Protein AF-A0A2S9FX21-F1 (afdb_monomer_lite)

Secondary structure (DSSP, 8-state):
---EEESTTT-SS-EEESSS-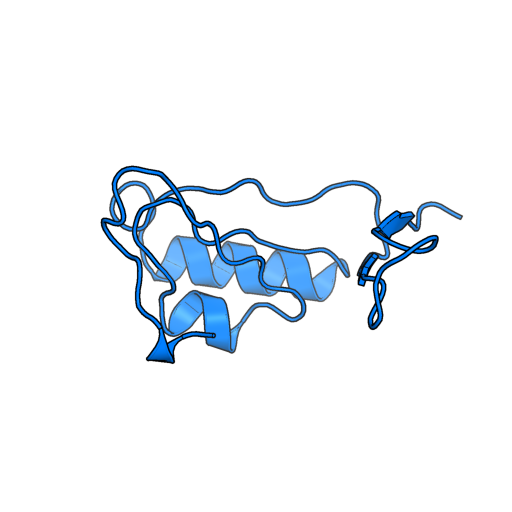------BTTB-HHHHHHHHHHHHHTT-EEE--TT---HHHHHH-SEEEPP--TT-TT--GGG-

Radius of gyration: 12.91 Å; chains: 1; bounding box: 35×20×38 Å

Foldseek 3Di:
DQKDWACVPHDPDIQIAQHPDAAEEDEDVRDDLVVLLVNQQVCVVRRHEYEHHLNADDPSNVVRHPHYHYDDDPVNNHPDPVVD

pLDDT: mean 95.27, std 4.14, range [66.62, 98.31]

Sequence (84 aa):
ATDVILGDRNAKHPLHLDIPVTIAGMSFGALSGPAKEALGRGASEVGTSTTTGDGGMTPEERGQSKYLVYQYLPSRYGMNPDDL

Structure (mmCIF, N/CA/C/O backbone):
data_AF-A0A2S9FX21-F1
#
_entry.id   AF-A0A2S9FX21-F1
#
loop_
_atom_site.group_PDB
_atom_site.id
_atom_site.type_symbol
_atom_site.label_atom_id
_atom_site.label_alt_id
_atom_site.label_comp_id
_atom_site.label_asym_id
_atom_site.label_entity_id
_atom_site.label_seq_id
_atom_site.pdbx_PDB_ins_code
_atom_site.Cartn_x
_atom_site.Cartn_y
_atom_site.Cartn_z
_atom_site.occupancy
_atom_site.B_iso_or_equiv
_atom_site.auth_seq_id
_atom_site.auth_comp_id
_atom_site.auth_asym_id
_atom_site.auth_atom_id
_atom_site.pdbx_PDB_model_num
ATOM 1 N N . ALA A 1 1 ? -9.905 -0.355 23.264 1.00 66.62 1 ALA A N 1
ATOM 2 C CA . ALA A 1 1 ? -9.304 -1.087 22.139 1.00 66.62 1 ALA A CA 1
ATOM 3 C C . ALA A 1 1 ? -9.077 -0.082 21.012 1.00 66.62 1 ALA A C 1
ATOM 5 O O . ALA A 1 1 ? -9.891 0.830 20.895 1.00 66.62 1 ALA A O 1
ATOM 6 N N . THR A 1 2 ? -7.943 -0.144 20.311 1.00 91.62 2 THR A N 1
ATOM 7 C CA . THR A 1 2 ? -7.575 0.784 19.214 1.00 91.62 2 THR A CA 1
ATOM 8 C C . THR A 1 2 ? -7.657 0.128 17.839 1.00 91.62 2 THR A C 1
ATOM 10 O O . THR A 1 2 ? -7.294 0.747 16.844 1.00 91.62 2 THR A O 1
ATOM 13 N N . ASP A 1 3 ? -8.100 -1.120 17.787 1.00 95.88 3 ASP A N 1
ATOM 14 C CA . ASP A 1 3 ? -8.204 -1.897 16.570 1.00 95.88 3 ASP A CA 1
ATOM 15 C C . ASP A 1 3 ? -9.374 -1.430 15.695 1.00 95.88 3 ASP A C 1
ATOM 17 O O . ASP A 1 3 ? -10.328 -0.795 16.155 1.00 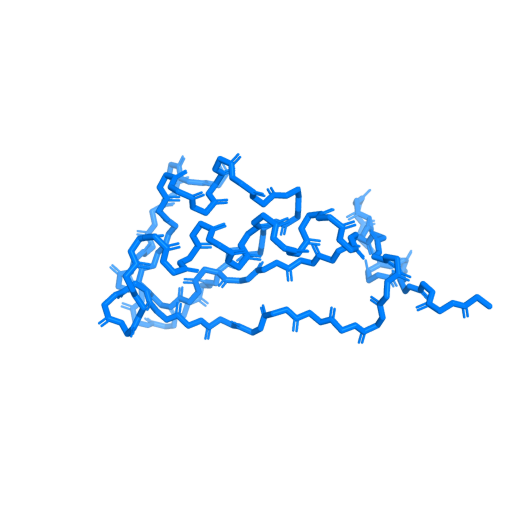95.88 3 ASP A O 1
ATOM 21 N N . VAL A 1 4 ? -9.282 -1.733 14.402 1.00 96.94 4 VAL A N 1
ATOM 22 C CA . VAL A 1 4 ? -10.301 -1.393 13.409 1.00 96.94 4 VAL A CA 1
ATOM 23 C C . VAL A 1 4 ? -10.542 -2.570 12.473 1.00 96.94 4 VAL A C 1
ATOM 25 O O . VAL A 1 4 ? -9.606 -3.236 12.031 1.00 96.94 4 VAL A O 1
ATOM 28 N N . ILE A 1 5 ? -11.812 -2.812 12.143 1.00 97.56 5 ILE A N 1
ATOM 29 C CA . ILE A 1 5 ? -12.219 -3.809 11.152 1.00 97.56 5 ILE A CA 1
ATOM 30 C C . ILE A 1 5 ? -12.764 -3.075 9.928 1.00 97.56 5 ILE A C 1
ATOM 32 O O . ILE A 1 5 ? -13.802 -2.414 9.982 1.00 97.56 5 ILE A O 1
ATOM 36 N N . LEU A 1 6 ? -12.061 -3.188 8.804 1.00 96.88 6 LEU A N 1
ATOM 37 C CA . LEU A 1 6 ? -12.485 -2.633 7.524 1.00 96.88 6 LEU A CA 1
ATOM 38 C C . LEU A 1 6 ? -13.286 -3.675 6.742 1.00 96.88 6 LEU A C 1
ATOM 40 O O . LEU A 1 6 ? -12.847 -4.805 6.539 1.00 96.88 6 LEU A O 1
ATOM 44 N N . GLY A 1 7 ? -14.467 -3.275 6.270 1.00 97.25 7 GLY A N 1
ATOM 45 C CA . GLY A 1 7 ? -15.333 -4.136 5.465 1.00 97.25 7 GLY A CA 1
ATOM 46 C C . GLY A 1 7 ? -16.247 -5.070 6.262 1.00 97.25 7 GLY A C 1
ATOM 47 O O . GLY A 1 7 ? -16.923 -5.880 5.640 1.00 97.25 7 GLY A O 1
ATOM 48 N N . ASP A 1 8 ? -16.343 -4.918 7.587 1.00 97.06 8 ASP A N 1
ATOM 49 C CA . ASP A 1 8 ? -17.126 -5.785 8.491 1.00 97.06 8 ASP A CA 1
ATOM 50 C C . ASP A 1 8 ? -18.571 -6.058 8.023 1.00 97.06 8 ASP A C 1
ATOM 52 O O . ASP A 1 8 ? -19.109 -7.148 8.186 1.00 97.06 8 ASP A O 1
ATOM 56 N N . ARG A 1 9 ? -19.198 -5.084 7.353 1.00 96.94 9 ARG A N 1
ATOM 57 C CA . ARG A 1 9 ? -20.584 -5.210 6.884 1.00 96.94 9 ARG A CA 1
ATOM 58 C C . ARG A 1 9 ? -20.766 -6.117 5.660 1.00 96.94 9 ARG A C 1
ATOM 60 O O . ARG A 1 9 ? -21.801 -6.763 5.555 1.00 96.94 9 ARG A O 1
ATOM 67 N N . ASN A 1 10 ? -19.834 -6.093 4.702 1.00 97.38 10 ASN A N 1
ATOM 68 C CA . ASN A 1 10 ? -20.056 -6.641 3.349 1.00 97.38 10 ASN A CA 1
ATOM 69 C C . ASN A 1 10 ? -18.874 -7.446 2.782 1.00 97.38 10 ASN A C 1
ATOM 71 O O . ASN A 1 10 ? -19.038 -8.136 1.777 1.00 97.38 10 ASN A O 1
ATOM 75 N N . ALA A 1 11 ? -17.672 -7.322 3.347 1.00 97.19 11 ALA A N 1
ATOM 76 C CA . ALA A 1 11 ? -16.503 -8.023 2.838 1.00 97.19 11 ALA A CA 1
ATOM 77 C C . ALA A 1 11 ? -16.580 -9.500 3.228 1.00 97.19 11 ALA A C 1
ATOM 79 O O . ALA A 1 11 ? -16.815 -9.836 4.384 1.00 97.19 11 ALA A O 1
ATOM 80 N N . LYS A 1 12 ? -16.311 -10.395 2.271 1.00 97.56 12 LYS A N 1
ATOM 81 C CA . LYS A 1 12 ? -16.170 -11.833 2.552 1.00 97.56 12 LYS A CA 1
ATOM 82 C C . LYS A 1 12 ? -15.022 -12.110 3.533 1.00 97.56 12 LYS A C 1
ATOM 84 O O . LYS A 1 12 ? -15.090 -13.046 4.321 1.00 97.56 12 LYS A O 1
ATOM 89 N N . HIS A 1 13 ? -13.982 -11.282 3.461 1.00 95.75 13 HIS A N 1
ATOM 90 C CA . HIS A 1 13 ? -12.810 -11.319 4.326 1.00 95.75 13 HIS A CA 1
ATOM 91 C C . HIS A 1 13 ? -12.552 -9.900 4.853 1.00 95.75 13 HIS A C 1
ATOM 93 O O . HIS A 1 13 ? -11.821 -9.144 4.210 1.00 95.75 13 HIS A O 1
ATOM 99 N N . PRO A 1 14 ? -13.205 -9.493 5.957 1.00 97.50 14 PRO A N 1
ATOM 100 C CA . PRO A 1 14 ? -12.929 -8.212 6.594 1.00 97.50 14 PRO A CA 1
ATOM 101 C C . PRO A 1 14 ? -11.463 -8.116 7.023 1.00 97.50 14 PRO A C 1
ATOM 103 O O . PRO A 1 14 ? -10.866 -9.098 7.467 1.00 97.50 14 PRO A O 1
ATOM 106 N N . LEU A 1 15 ? -10.882 -6.928 6.887 1.00 97.38 15 LEU A N 1
ATOM 107 C CA . LEU A 1 15 ? -9.495 -6.664 7.255 1.00 97.38 15 LEU A CA 1
ATOM 108 C C . LEU A 1 15 ? -9.444 -6.135 8.688 1.00 97.38 15 LEU A C 1
ATOM 110 O O . LEU A 1 15 ? -9.939 -5.042 8.954 1.00 97.38 15 LEU A O 1
ATOM 114 N N . HIS A 1 16 ? -8.833 -6.896 9.592 1.00 97.62 16 HIS A N 1
ATOM 115 C CA . HIS A 1 16 ? -8.621 -6.491 10.982 1.00 97.62 16 HIS A CA 1
ATOM 116 C C . HIS A 1 16 ?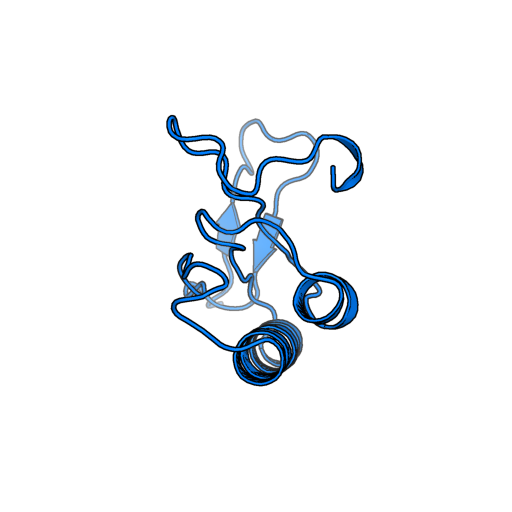 -7.208 -5.938 11.171 1.00 97.62 16 HIS A C 1
ATOM 118 O O . HIS A 1 16 ? -6.228 -6.631 10.884 1.00 97.62 16 HIS A O 1
ATOM 124 N N . LEU A 1 17 ? -7.121 -4.691 11.633 1.00 98.12 17 LEU A N 1
ATOM 125 C CA . LEU A 1 17 ? -5.876 -3.985 11.928 1.00 98.12 17 LEU A CA 1
ATOM 126 C C . LEU A 1 17 ? -5.805 -3.662 13.422 1.00 98.12 17 LEU A C 1
ATOM 128 O O . LEU A 1 17 ? -6.796 -3.216 14.000 1.00 98.12 17 LEU A O 1
ATOM 132 N N . ASP A 1 18 ? -4.627 -3.813 14.022 1.00 98.12 18 ASP A N 1
ATOM 133 C CA . ASP A 1 18 ? -4.421 -3.622 15.468 1.00 98.12 18 ASP A CA 1
ATOM 134 C C . ASP A 1 18 ? -4.412 -2.130 15.872 1.00 98.12 18 ASP A C 1
ATOM 136 O O . ASP A 1 18 ? -4.637 -1.772 17.035 1.00 98.12 18 ASP A O 1
ATOM 140 N N . ILE A 1 19 ? -4.185 -1.244 14.894 1.00 97.38 19 ILE A N 1
ATOM 141 C CA . ILE A 1 19 ? -4.174 0.216 15.048 1.00 97.38 19 ILE A CA 1
ATOM 142 C C . ILE A 1 19 ? -4.962 0.904 13.918 1.00 97.38 19 ILE A C 1
ATOM 144 O O . ILE A 1 19 ? -5.037 0.376 12.806 1.00 97.38 19 ILE A O 1
ATOM 148 N N . PRO A 1 20 ? -5.487 2.128 14.126 1.00 96.69 20 PRO A N 1
ATOM 149 C CA . PRO A 1 20 ? -6.328 2.818 13.149 1.00 96.69 20 PRO A CA 1
ATOM 150 C C . PRO A 1 20 ? -5.503 3.677 12.170 1.00 96.69 20 PRO A C 1
ATOM 152 O O . PRO A 1 20 ? -5.956 4.725 11.713 1.00 96.69 20 PRO A O 1
ATOM 155 N N . VAL A 1 21 ? -4.264 3.271 11.880 1.00 96.12 21 VAL A N 1
ATOM 156 C CA . VAL A 1 21 ? -3.319 4.000 11.019 1.00 96.12 21 VAL A CA 1
ATOM 157 C C . VAL A 1 21 ? -2.794 3.041 9.971 1.00 96.12 21 VAL A C 1
ATOM 159 O O . VAL A 1 21 ? -2.254 2.008 10.336 1.00 96.12 21 VAL A O 1
ATOM 162 N N . THR A 1 22 ? -2.904 3.395 8.693 1.00 97.12 22 THR A N 1
ATOM 163 C CA . THR A 1 22 ? -2.355 2.623 7.565 1.00 97.12 22 THR A CA 1
ATOM 164 C C . THR A 1 22 ? -1.269 3.419 6.850 1.00 97.12 22 THR A C 1
ATOM 166 O O . THR A 1 22 ? -1.247 4.651 6.915 1.00 97.12 22 THR A O 1
ATOM 169 N N . ILE A 1 23 ? -0.364 2.727 6.155 1.00 97.38 23 ILE A N 1
ATOM 170 C CA . ILE A 1 23 ? 0.652 3.376 5.320 1.00 97.38 23 ILE A CA 1
ATOM 171 C C . ILE A 1 23 ? 0.066 3.590 3.921 1.00 97.38 23 ILE A C 1
ATOM 173 O O . ILE A 1 23 ? -0.264 2.634 3.211 1.00 97.38 23 ILE A O 1
ATOM 177 N N . ALA A 1 24 ? -0.083 4.862 3.545 1.00 95.94 24 ALA A N 1
ATOM 178 C CA . ALA A 1 24 ? -0.645 5.269 2.263 1.00 95.94 24 ALA A CA 1
ATOM 179 C C . ALA A 1 24 ? 0.244 4.856 1.078 1.00 95.94 24 ALA A C 1
ATOM 181 O O . ALA A 1 24 ? 1.452 4.658 1.217 1.00 95.94 24 ALA A O 1
ATOM 182 N N . GLY A 1 25 ? -0.370 4.756 -0.103 1.00 94.06 25 GLY A N 1
ATOM 183 C CA . GLY A 1 25 ? 0.308 4.322 -1.319 1.00 94.06 25 GLY A CA 1
ATOM 184 C C . GLY A 1 25 ? 1.335 5.331 -1.818 1.00 94.06 25 GLY A C 1
ATOM 185 O O . GLY A 1 25 ? 1.003 6.477 -2.116 1.00 94.06 25 GLY A O 1
ATOM 186 N N . MET A 1 26 ? 2.578 4.878 -1.961 1.00 95.25 26 MET A N 1
ATOM 187 C CA . MET A 1 26 ? 3.673 5.626 -2.576 1.00 95.25 26 MET A CA 1
ATOM 188 C C . MET A 1 26 ? 4.304 4.756 -3.660 1.00 95.25 26 MET A C 1
ATOM 190 O O . MET A 1 26 ? 4.655 3.603 -3.421 1.00 95.25 26 MET A O 1
ATOM 194 N N . SER A 1 27 ? 4.416 5.299 -4.872 1.00 92.56 27 SER A N 1
ATOM 195 C CA . SER A 1 27 ? 4.848 4.536 -6.044 1.00 92.56 27 SER A CA 1
ATOM 196 C C . SER A 1 27 ? 6.252 3.957 -5.878 1.00 92.56 27 SER A C 1
ATOM 198 O O . SER A 1 27 ? 7.158 4.634 -5.382 1.00 92.56 27 SER A O 1
ATOM 200 N N . PHE A 1 28 ? 6.475 2.755 -6.412 1.00 85.81 28 PHE A N 1
ATOM 201 C CA . PHE A 1 28 ? 7.830 2.362 -6.792 1.00 85.81 28 PHE A CA 1
ATOM 202 C C . PHE A 1 28 ? 8.367 3.382 -7.812 1.00 85.81 28 PHE A C 1
ATOM 204 O O . PHE A 1 28 ? 7.638 3.801 -8.714 1.00 85.81 28 PHE A O 1
ATOM 211 N N . GLY A 1 29 ? 9.584 3.877 -7.589 1.00 88.12 29 GLY A N 1
ATOM 212 C CA . GLY A 1 29 ? 10.150 5.035 -8.293 1.00 88.12 29 GLY A CA 1
ATOM 213 C C . GLY A 1 29 ? 10.119 6.329 -7.471 1.00 88.12 29 GLY A C 1
ATOM 214 O O . GLY A 1 29 ? 11.070 7.102 -7.541 1.00 88.12 29 GLY A O 1
ATOM 215 N N . ALA A 1 30 ? 9.097 6.534 -6.630 1.00 94.12 30 ALA A N 1
ATOM 216 C CA . ALA A 1 30 ? 9.129 7.564 -5.583 1.00 94.12 30 ALA A CA 1
ATOM 217 C C . ALA A 1 30 ? 9.843 7.045 -4.326 1.00 94.12 30 ALA A C 1
ATOM 219 O O . ALA A 1 30 ? 10.599 7.774 -3.687 1.00 94.12 30 ALA A O 1
ATOM 220 N N . LEU A 1 31 ? 9.630 5.766 -4.005 1.00 95.62 31 LEU A N 1
ATOM 221 C CA . LEU A 1 31 ? 10.380 5.025 -2.997 1.00 95.62 31 LEU A CA 1
ATOM 222 C C . LEU A 1 31 ? 11.230 3.932 -3.648 1.00 95.62 31 LEU A C 1
ATOM 224 O O . LEU A 1 31 ? 10.858 3.357 -4.676 1.00 95.62 31 LEU A O 1
ATOM 228 N N . SER A 1 32 ? 12.364 3.633 -3.015 1.00 95.25 32 SER A N 1
ATOM 229 C CA . SER A 1 32 ? 13.222 2.501 -3.368 1.00 95.25 32 SER A CA 1
ATOM 230 C C . SER A 1 32 ? 12.661 1.183 -2.819 1.00 95.25 32 SER A C 1
ATOM 232 O O . SER A 1 32 ? 11.903 1.185 -1.849 1.00 95.25 32 SER A O 1
ATOM 234 N N . GLY A 1 33 ? 13.078 0.050 -3.396 1.00 94.94 33 GLY A N 1
ATOM 235 C CA . GLY A 1 33 ? 12.721 -1.288 -2.899 1.00 94.94 33 GLY A CA 1
ATOM 236 C C . GLY A 1 33 ? 13.002 -1.474 -1.398 1.00 94.94 33 GLY A C 1
ATOM 237 O O . GLY A 1 33 ? 12.075 -1.811 -0.664 1.00 94.94 33 GLY A O 1
ATOM 238 N N . PRO A 1 34 ? 14.208 -1.136 -0.892 1.00 97.25 34 PRO A N 1
ATOM 239 C CA . PRO A 1 34 ? 14.510 -1.217 0.540 1.00 97.25 34 PRO A CA 1
ATOM 240 C C . PRO A 1 34 ? 13.623 -0.330 1.422 1.00 97.25 34 PRO A C 1
ATOM 242 O O . PRO A 1 34 ? 13.265 -0.723 2.529 1.00 97.25 34 PRO A O 1
ATOM 245 N N . ALA A 1 35 ? 13.244 0.864 0.947 1.00 97.12 35 ALA A N 1
ATOM 246 C CA . ALA A 1 35 ? 12.324 1.727 1.686 1.00 97.12 35 ALA A CA 1
ATOM 247 C C . ALA A 1 35 ? 10.934 1.087 1.791 1.00 97.12 35 ALA A C 1
ATOM 249 O O . ALA A 1 35 ? 10.318 1.118 2.855 1.00 97.12 35 ALA A O 1
ATOM 250 N N . LYS A 1 36 ? 10.457 0.465 0.709 1.00 97.06 36 LYS A N 1
ATOM 251 C CA . LYS A 1 36 ? 9.184 -0.253 0.715 1.00 97.06 36 LYS A CA 1
ATOM 252 C C . LYS A 1 36 ? 9.227 -1.524 1.581 1.00 97.06 36 LYS A C 1
ATOM 254 O O . LYS A 1 36 ? 8.281 -1.756 2.329 1.00 97.06 36 LYS A O 1
ATOM 259 N N . GLU A 1 37 ? 10.332 -2.279 1.582 1.00 97.44 37 GLU A N 1
ATOM 260 C CA . GLU A 1 37 ? 10.555 -3.389 2.531 1.00 97.44 37 GLU A CA 1
ATOM 261 C C . GLU A 1 37 ? 10.491 -2.910 3.985 1.00 97.44 37 GLU A C 1
ATOM 263 O O . GLU A 1 37 ? 9.796 -3.519 4.798 1.00 97.44 37 GLU A O 1
ATOM 268 N N . ALA A 1 38 ? 11.171 -1.808 4.317 1.00 98.06 38 ALA A N 1
ATOM 269 C CA . ALA A 1 38 ? 11.174 -1.270 5.675 1.00 98.06 38 ALA A CA 1
ATOM 270 C C . ALA A 1 38 ? 9.763 -0.867 6.135 1.00 98.06 38 ALA A C 1
ATOM 272 O O . ALA A 1 38 ? 9.371 -1.172 7.263 1.00 98.06 38 ALA A O 1
ATOM 273 N N . LEU A 1 39 ? 8.978 -0.233 5.254 1.00 97.88 39 LEU A N 1
ATOM 274 C CA . LEU A 1 39 ? 7.577 0.099 5.528 1.00 97.88 39 LEU A CA 1
ATOM 275 C C . LEU A 1 39 ? 6.724 -1.160 5.716 1.00 97.88 39 LEU A C 1
ATOM 277 O O . LEU A 1 39 ? 5.927 -1.208 6.650 1.00 97.88 39 LEU A O 1
ATOM 281 N N . GLY A 1 40 ? 6.904 -2.177 4.867 1.00 97.94 40 GLY A N 1
ATOM 282 C CA . GLY A 1 40 ? 6.187 -3.448 4.975 1.00 97.94 40 GLY A CA 1
ATOM 283 C C . GLY A 1 40 ? 6.473 -4.168 6.289 1.00 97.94 40 GLY A C 1
ATOM 284 O O . GLY A 1 40 ? 5.544 -4.561 6.996 1.00 97.94 40 GLY A O 1
ATOM 285 N N . ARG A 1 41 ? 7.750 -4.256 6.673 1.00 98.31 41 ARG A N 1
ATOM 286 C CA . ARG A 1 41 ? 8.174 -4.880 7.930 1.00 98.31 41 ARG A CA 1
ATOM 287 C C . ARG A 1 41 ? 7.620 -4.141 9.146 1.00 98.31 41 ARG A C 1
ATOM 289 O O . ARG A 1 41 ? 6.994 -4.765 9.998 1.00 98.31 41 ARG A O 1
ATOM 296 N N . GLY A 1 42 ? 7.771 -2.816 9.187 1.00 98.06 42 GLY A N 1
ATOM 297 C CA . GLY A 1 42 ? 7.248 -1.998 10.282 1.00 98.06 42 GLY A CA 1
ATOM 298 C C . GLY A 1 42 ? 5.724 -2.074 10.398 1.00 98.06 42 GLY A C 1
ATOM 299 O O . GLY A 1 42 ? 5.199 -2.217 11.499 1.00 98.06 42 GLY A O 1
ATOM 300 N N . ALA A 1 43 ? 5.004 -2.048 9.271 1.00 98.19 43 ALA A N 1
ATOM 301 C CA . ALA A 1 43 ? 3.552 -2.207 9.265 1.00 98.19 43 ALA A CA 1
ATOM 302 C C . ALA A 1 43 ? 3.120 -3.575 9.811 1.00 98.19 43 ALA A C 1
ATOM 304 O O . ALA A 1 43 ? 2.197 -3.646 10.620 1.00 98.19 43 ALA A O 1
ATOM 305 N N . SER A 1 44 ? 3.812 -4.646 9.417 1.00 98.19 44 SER A N 1
ATOM 306 C CA . SER A 1 44 ? 3.554 -6.000 9.913 1.00 98.19 44 SER A CA 1
ATOM 307 C C . SER A 1 44 ? 3.780 -6.132 11.418 1.00 98.19 44 SER A C 1
ATOM 309 O O . SER A 1 44 ? 2.976 -6.776 12.090 1.00 98.19 44 SER A O 1
ATOM 311 N N . GLU A 1 45 ? 4.839 -5.514 11.948 1.00 98.19 45 GLU A N 1
ATOM 312 C CA . GLU A 1 45 ? 5.174 -5.538 13.379 1.00 98.19 45 GLU A CA 1
ATOM 313 C C . GLU A 1 45 ? 4.116 -4.848 14.247 1.00 98.19 45 GLU A C 1
ATOM 315 O O . GLU A 1 45 ? 3.826 -5.319 15.345 1.00 98.19 45 GLU A O 1
ATOM 320 N N . VAL A 1 46 ? 3.508 -3.766 13.750 1.00 97.44 46 VAL A N 1
ATOM 321 C CA . VAL A 1 46 ? 2.454 -3.024 14.471 1.00 97.44 46 VAL A CA 1
ATOM 322 C C . VAL A 1 46 ? 1.035 -3.436 14.069 1.00 97.44 46 VAL A C 1
ATOM 324 O O . VAL A 1 46 ? 0.070 -2.785 14.466 1.00 97.44 46 VAL A O 1
ATOM 327 N N . GLY A 1 47 ? 0.898 -4.495 13.266 1.00 97.50 47 GLY A N 1
ATOM 328 C CA . GLY A 1 47 ? -0.398 -5.062 12.903 1.00 97.50 47 GLY A CA 1
ATOM 329 C C . GLY A 1 47 ? -1.241 -4.195 11.968 1.00 97.50 47 GLY A C 1
ATOM 330 O O . GLY A 1 47 ? -2.469 -4.223 12.052 1.00 97.50 47 GLY A O 1
ATOM 331 N N . THR A 1 48 ? -0.608 -3.428 11.077 1.00 98.06 48 THR A N 1
ATOM 332 C CA . THR A 1 48 ? -1.295 -2.587 10.087 1.00 98.06 48 THR A CA 1
ATOM 333 C C . THR A 1 48 ? -0.949 -2.941 8.635 1.00 98.06 48 THR A C 1
ATOM 335 O O . THR A 1 48 ? -0.178 -3.861 8.364 1.00 98.06 48 THR A O 1
ATOM 338 N N . SER A 1 49 ? -1.562 -2.242 7.677 1.00 97.81 49 SER A N 1
ATOM 339 C CA .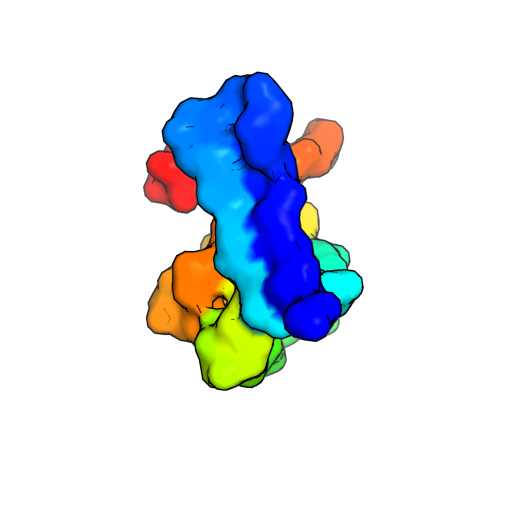 SER A 1 49 ? -1.397 -2.457 6.241 1.00 97.81 49 SER A CA 1
ATOM 340 C C . SER A 1 49 ? -0.516 -1.416 5.551 1.00 97.81 49 SER A C 1
ATOM 342 O O . SER A 1 49 ? -0.507 -0.238 5.925 1.00 97.81 49 SER A O 1
ATOM 344 N N . THR A 1 50 ? 0.118 -1.833 4.453 1.00 97.50 50 THR A N 1
ATOM 345 C CA . THR A 1 50 ? 0.745 -0.948 3.456 1.00 97.50 50 THR A CA 1
ATOM 346 C C . THR A 1 50 ? -0.015 -0.967 2.133 1.00 97.50 50 THR A C 1
ATOM 348 O O . THR A 1 50 ? -0.803 -1.878 1.883 1.00 97.50 50 THR A O 1
ATOM 351 N N . THR A 1 51 ? 0.218 0.034 1.279 1.00 97.62 51 THR A N 1
ATOM 352 C CA . THR A 1 51 ? -0.387 0.134 -0.058 1.00 97.62 51 THR A CA 1
ATOM 353 C C . THR A 1 51 ? 0.694 0.312 -1.128 1.00 97.62 51 THR A C 1
ATOM 355 O O . THR A 1 51 ? 1.593 1.128 -0.946 1.00 97.62 51 THR A O 1
ATOM 358 N N . THR A 1 52 ? 0.598 -0.403 -2.253 1.00 96.38 52 THR A N 1
ATOM 359 C CA . THR A 1 52 ? 1.665 -0.481 -3.279 1.00 96.38 52 THR A CA 1
ATOM 360 C C . THR A 1 52 ? 1.966 0.835 -4.014 1.00 96.38 52 THR A C 1
ATOM 362 O O . THR A 1 52 ? 3.075 1.030 -4.515 1.00 96.38 52 THR A O 1
ATOM 365 N N . GLY A 1 53 ? 1.000 1.752 -4.126 1.00 95.69 53 GLY A N 1
ATOM 366 C CA . GLY A 1 53 ? 1.120 2.913 -5.018 1.00 95.69 53 GLY A CA 1
ATOM 367 C C . GLY A 1 53 ? 0.923 2.566 -6.503 1.00 95.69 53 GLY A C 1
ATOM 368 O O . GLY A 1 53 ? 0.623 1.426 -6.852 1.00 95.69 53 GLY A O 1
ATOM 369 N N . ASP A 1 54 ? 1.104 3.559 -7.386 1.00 94.88 54 ASP A N 1
ATOM 370 C CA . ASP A 1 54 ? 0.870 3.423 -8.842 1.00 94.88 54 ASP A CA 1
ATOM 371 C C . ASP A 1 54 ? 1.922 2.568 -9.574 1.00 94.88 54 ASP A C 1
ATOM 373 O O . ASP A 1 54 ? 1.667 2.023 -10.644 1.00 94.88 54 ASP A O 1
ATOM 377 N N . GLY A 1 55 ? 3.117 2.442 -8.991 1.00 92.31 55 GLY A N 1
ATOM 378 C CA . GLY A 1 55 ? 4.253 1.715 -9.567 1.00 92.31 55 GLY A CA 1
ATOM 379 C C . GLY A 1 55 ? 4.178 0.194 -9.439 1.00 92.31 55 GLY A C 1
ATOM 380 O O . GLY A 1 55 ? 5.141 -0.473 -9.803 1.00 92.31 55 GLY A O 1
ATOM 381 N N . GLY A 1 56 ? 3.065 -0.345 -8.934 1.00 92.38 56 GLY A N 1
ATOM 382 C CA . GLY A 1 56 ? 2.842 -1.786 -8.825 1.00 92.38 56 GLY A CA 1
ATOM 383 C C . GLY A 1 56 ? 3.417 -2.399 -7.556 1.00 92.38 56 GLY A C 1
ATOM 384 O O . GLY A 1 56 ? 3.953 -1.697 -6.690 1.00 92.38 56 GLY A O 1
ATOM 385 N N . MET A 1 57 ? 3.261 -3.716 -7.437 1.00 95.69 57 MET A N 1
ATOM 386 C CA . MET A 1 57 ? 3.756 -4.486 -6.302 1.00 95.69 57 MET A CA 1
ATOM 387 C C . MET A 1 57 ? 5.200 -4.913 -6.542 1.00 95.69 57 MET A C 1
ATOM 389 O O . MET A 1 57 ? 5.513 -5.507 -7.570 1.00 95.69 57 MET A O 1
ATOM 393 N N . THR A 1 58 ? 6.081 -4.653 -5.577 1.00 94.31 58 THR A N 1
ATOM 394 C CA . THR A 1 58 ? 7.444 -5.195 -5.628 1.00 94.31 58 THR A CA 1
ATOM 395 C C . THR A 1 58 ? 7.563 -6.479 -4.794 1.00 94.31 58 THR A C 1
ATOM 397 O O . THR A 1 58 ? 6.808 -6.661 -3.828 1.00 94.31 58 THR A O 1
ATOM 400 N N . PRO A 1 59 ? 8.517 -7.378 -5.111 1.00 95.50 59 PRO A N 1
ATOM 401 C CA . PRO A 1 59 ? 8.780 -8.567 -4.296 1.00 95.50 59 PRO A CA 1
ATOM 402 C C . PRO A 1 59 ? 9.103 -8.233 -2.833 1.00 95.50 59 PRO A C 1
ATOM 404 O O . PRO A 1 59 ? 8.702 -8.962 -1.926 1.00 95.50 59 PRO A O 1
ATOM 407 N N . GLU A 1 60 ? 9.789 -7.112 -2.599 1.00 95.00 60 GLU A N 1
ATOM 408 C CA . GLU A 1 60 ? 10.142 -6.600 -1.275 1.00 95.00 60 GLU A CA 1
ATOM 409 C C . GLU A 1 60 ? 8.901 -6.295 -0.425 1.00 95.00 60 GLU A C 1
ATOM 411 O O . GLU A 1 60 ? 8.812 -6.735 0.720 1.00 95.00 60 GLU A O 1
ATOM 416 N N . GLU A 1 61 ? 7.905 -5.594 -0.979 1.00 94.38 61 GLU A N 1
ATOM 417 C CA . GLU A 1 61 ? 6.642 -5.320 -0.275 1.00 94.38 61 GLU A CA 1
ATOM 418 C C . GLU A 1 61 ? 5.852 -6.594 -0.020 1.00 94.38 61 GLU A C 1
ATOM 420 O O . GLU A 1 61 ? 5.363 -6.820 1.090 1.00 94.38 61 GLU A O 1
ATOM 425 N N . ARG A 1 62 ? 5.736 -7.453 -1.039 1.00 95.69 62 ARG A N 1
ATOM 426 C CA . ARG A 1 62 ? 4.975 -8.697 -0.922 1.00 95.69 62 ARG A CA 1
ATOM 427 C C . ARG A 1 62 ? 5.553 -9.605 0.156 1.00 95.69 62 ARG A C 1
ATOM 429 O O . ARG A 1 62 ? 4.783 -10.200 0.912 1.00 95.69 62 ARG A O 1
ATOM 436 N N . GLY A 1 63 ? 6.877 -9.701 0.231 1.00 96.88 63 GLY A N 1
ATOM 437 C CA . GLY A 1 63 ? 7.570 -10.549 1.194 1.00 96.88 63 GLY A CA 1
ATOM 438 C C . GLY A 1 63 ? 7.521 -10.040 2.636 1.00 96.88 63 GLY A C 1
ATOM 439 O O . GLY A 1 63 ? 7.684 -10.843 3.550 1.00 96.88 63 GLY A O 1
ATOM 440 N N . GLN A 1 64 ? 7.305 -8.738 2.853 1.00 97.56 64 GLN A N 1
ATOM 441 C CA . GLN A 1 64 ? 7.449 -8.112 4.176 1.00 97.56 64 GLN A CA 1
ATOM 442 C C . GLN A 1 64 ? 6.135 -7.590 4.771 1.00 97.56 64 GLN A C 1
ATOM 444 O O . GLN A 1 64 ? 6.069 -7.373 5.980 1.00 97.56 64 GLN A O 1
ATOM 449 N N . SER A 1 65 ? 5.080 -7.425 3.967 1.00 97.06 65 SER A N 1
ATOM 450 C CA . SER A 1 65 ? 3.766 -6.962 4.429 1.00 97.06 65 SER A CA 1
ATOM 451 C C . SER A 1 65 ? 2.806 -8.117 4.736 1.00 97.06 65 SER A C 1
ATOM 453 O O . SER A 1 65 ? 2.398 -8.863 3.840 1.00 97.06 65 SER A O 1
ATOM 455 N N . LYS A 1 66 ? 2.352 -8.199 5.995 1.00 97.06 66 LYS A N 1
ATOM 456 C CA . LYS A 1 66 ? 1.263 -9.076 6.461 1.00 97.06 66 LYS A CA 1
ATOM 457 C C . LYS A 1 66 ? -0.045 -8.726 5.756 1.00 97.06 66 LYS A C 1
ATOM 459 O O . LYS A 1 66 ? -0.717 -9.600 5.215 1.00 97.06 66 LYS A O 1
ATOM 464 N N . TYR A 1 67 ? -0.368 -7.434 5.721 1.00 97.50 67 TYR A N 1
ATOM 465 C CA . TYR A 1 67 ? -1.499 -6.888 4.984 1.00 97.50 67 TYR A CA 1
ATOM 466 C C . TYR A 1 67 ? -0.985 -5.922 3.917 1.00 97.50 67 TYR A C 1
ATOM 468 O O . TYR A 1 67 ? -0.439 -4.865 4.233 1.00 97.50 67 TYR A O 1
ATOM 476 N N . LEU A 1 68 ? -1.161 -6.292 2.651 1.00 96.69 68 LEU A N 1
ATOM 477 C CA . LEU A 1 68 ? -0.752 -5.488 1.504 1.00 96.69 68 LEU A CA 1
ATOM 478 C C . LEU A 1 68 ? -1.980 -5.141 0.666 1.00 96.69 68 LEU A C 1
ATOM 480 O O . LEU A 1 68 ? -2.673 -6.032 0.180 1.00 96.69 68 LEU A O 1
ATOM 484 N N . VAL A 1 69 ? -2.238 -3.848 0.505 1.00 96.62 69 VAL A N 1
ATOM 485 C CA . VAL A 1 69 ? -3.313 -3.312 -0.327 1.00 96.62 69 VAL A CA 1
ATOM 486 C C . VAL A 1 69 ? -2.752 -3.000 -1.709 1.00 96.62 69 VAL A C 1
ATOM 488 O O . VAL A 1 69 ? -1.863 -2.161 -1.864 1.00 96.62 69 VAL A O 1
ATOM 491 N N . TYR A 1 70 ? -3.284 -3.665 -2.730 1.00 95.69 70 TYR A N 1
ATOM 492 C CA . TYR A 1 70 ? -2.932 -3.374 -4.114 1.00 95.69 70 TYR A CA 1
ATOM 493 C C . TYR A 1 70 ? -3.673 -2.132 -4.606 1.00 95.69 70 TYR A C 1
ATOM 495 O O . TYR A 1 70 ? -4.902 -2.063 -4.527 1.00 95.69 70 TYR A O 1
ATOM 503 N N . GLN A 1 71 ? -2.945 -1.149 -5.129 1.00 95.81 71 GLN A N 1
ATOM 504 C CA . GLN A 1 71 ? -3.551 0.071 -5.648 1.00 95.81 71 GLN A CA 1
ATOM 505 C C . GLN A 1 71 ? -3.761 -0.011 -7.161 1.00 95.81 71 GLN A C 1
ATOM 507 O O . GLN A 1 71 ? -2.822 -0.169 -7.932 1.00 95.81 71 GLN A O 1
ATOM 512 N N . TYR A 1 72 ? -5.012 0.156 -7.591 1.00 94.00 72 TYR A N 1
ATOM 513 C CA . TYR A 1 72 ? -5.403 0.124 -8.999 1.00 94.00 72 TYR A CA 1
ATOM 514 C C . TYR A 1 72 ? -5.852 1.513 -9.467 1.00 94.00 72 TYR A C 1
ATOM 516 O O . TYR A 1 72 ? -6.974 1.944 -9.191 1.00 94.00 72 TYR A O 1
ATOM 524 N N . LEU A 1 73 ? -4.970 2.232 -10.168 1.00 92.69 73 LEU A N 1
ATOM 525 C CA . LEU A 1 73 ? -5.222 3.592 -10.665 1.00 92.69 73 LEU A CA 1
ATOM 526 C C . LEU A 1 73 ? -5.548 3.620 -12.162 1.00 92.69 73 LEU A C 1
ATOM 528 O O . LEU A 1 73 ? -5.144 2.705 -12.884 1.00 92.69 73 LEU A O 1
ATOM 532 N N . PRO A 1 74 ? -6.256 4.654 -12.667 1.00 95.56 74 PRO A N 1
ATOM 533 C CA . PRO A 1 74 ? -6.589 4.804 -14.090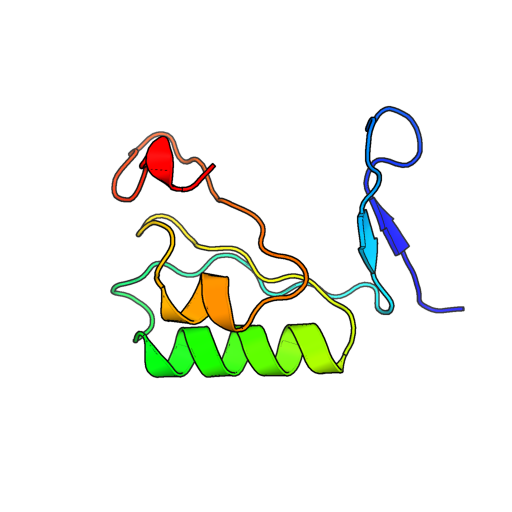 1.00 95.56 74 PRO A CA 1
ATOM 534 C C . PRO A 1 74 ? -5.402 4.688 -15.058 1.00 95.56 74 PRO A C 1
ATOM 536 O O . PRO A 1 74 ? -5.593 4.212 -16.172 1.00 95.56 74 PRO A O 1
ATOM 539 N N . SER A 1 75 ? -4.202 5.087 -14.630 1.00 93.50 75 SER A N 1
ATOM 540 C CA . SER A 1 75 ? -2.939 5.017 -15.385 1.00 93.50 75 SER A CA 1
ATOM 541 C C . SER A 1 75 ? -2.463 3.591 -15.664 1.00 93.50 75 SER A C 1
ATOM 543 O O . SER A 1 75 ? -1.835 3.361 -16.692 1.00 93.50 75 SER A O 1
ATOM 545 N N . ARG A 1 76 ? -2.771 2.636 -14.774 1.00 93.38 76 ARG A N 1
ATOM 546 C CA . ARG A 1 76 ? -2.361 1.221 -14.862 1.00 93.38 76 ARG A CA 1
ATOM 547 C C . ARG A 1 76 ? -0.844 0.988 -14.931 1.00 93.38 76 ARG A C 1
ATOM 549 O O . ARG A 1 76 ? -0.440 -0.072 -15.393 1.00 93.38 76 ARG A O 1
ATOM 556 N N . TYR A 1 77 ? -0.006 1.925 -14.483 1.00 91.19 77 TYR A N 1
ATOM 557 C CA . TYR A 1 77 ? 1.438 1.852 -14.745 1.00 91.19 77 TYR A CA 1
ATOM 558 C C . TYR A 1 77 ? 2.114 0.605 -14.180 1.00 91.19 77 TYR A C 1
ATOM 560 O O . TYR A 1 77 ? 2.863 -0.048 -14.899 1.00 91.19 77 TYR A O 1
ATOM 568 N N . GLY A 1 78 ? 1.842 0.259 -12.926 1.00 89.75 78 GLY A N 1
ATOM 569 C CA . GLY A 1 78 ? 2.350 -0.965 -12.313 1.00 89.75 78 GLY A CA 1
ATOM 570 C C . GLY A 1 78 ? 1.308 -2.063 -12.166 1.00 89.75 78 GLY A C 1
ATOM 571 O O . GLY A 1 78 ? 1.475 -2.933 -11.320 1.00 89.75 78 GLY A O 1
ATOM 572 N N . MET A 1 79 ? 0.212 -2.002 -12.927 1.00 93.88 79 MET A N 1
ATOM 573 C CA . MET A 1 79 ? -0.838 -3.007 -12.836 1.00 93.88 79 MET A CA 1
ATOM 574 C C . MET A 1 79 ? -0.380 -4.320 -13.469 1.00 93.88 79 MET A C 1
ATOM 576 O O . MET A 1 79 ? 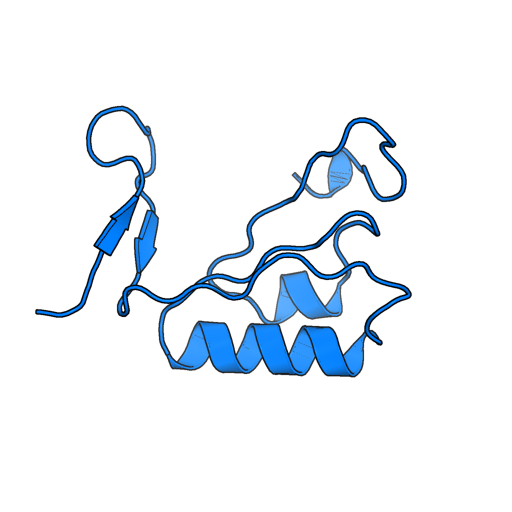-0.080 -4.361 -14.660 1.00 93.88 79 MET A O 1
ATOM 580 N N . ASN A 1 80 ? -0.388 -5.386 -12.681 1.00 94.44 80 ASN A N 1
ATOM 581 C CA . ASN A 1 80 ? -0.084 -6.738 -13.110 1.00 94.44 80 ASN A CA 1
ATOM 582 C C . ASN A 1 80 ? -1.099 -7.713 -12.486 1.00 94.44 80 ASN A C 1
ATOM 584 O O . ASN A 1 80 ? -1.134 -7.844 -11.261 1.00 94.44 80 ASN A O 1
ATOM 588 N N . PRO A 1 81 ? -1.931 -8.395 -13.294 1.00 92.38 81 PRO A N 1
ATOM 589 C CA . PRO A 1 81 ? -2.886 -9.378 -12.791 1.00 92.38 81 PRO A CA 1
ATOM 590 C C . PRO A 1 81 ? -2.243 -10.559 -12.058 1.00 92.38 81 PRO A C 1
ATOM 592 O O . PRO A 1 81 ? -2.902 -11.141 -11.205 1.00 92.38 81 PRO A O 1
ATOM 595 N N . ASP A 1 82 ? -0.985 -10.894 -12.363 1.00 93.94 82 ASP A N 1
ATOM 596 C CA . ASP A 1 82 ? -0.279 -12.004 -11.709 1.00 93.94 82 ASP A CA 1
ATOM 597 C C . ASP A 1 82 ? 0.104 -11.690 -10.249 1.00 93.94 82 ASP A C 1
ATOM 599 O O . ASP A 1 82 ? 0.495 -12.590 -9.506 1.00 93.94 82 ASP A O 1
ATOM 603 N N . ASP A 1 83 ? -0.019 -10.427 -9.826 1.00 91.75 83 ASP A N 1
ATOM 604 C CA . ASP A 1 83 ? 0.233 -10.011 -8.446 1.00 91.75 83 ASP A CA 1
ATOM 605 C C . ASP A 1 83 ? -1.003 -10.178 -7.525 1.00 91.75 83 ASP A C 1
ATOM 607 O O . ASP A 1 83 ? -0.891 -9.949 -6.314 1.00 91.75 83 ASP A O 1
ATOM 611 N N . LEU A 1 84 ? -2.184 -10.507 -8.076 1.00 84.12 84 LEU A N 1
ATOM 612 C CA . LEU A 1 84 ? -3.480 -10.552 -7.372 1.00 84.12 84 LEU A CA 1
ATOM 613 C C . LEU A 1 84 ? -3.891 -11.950 -6.891 1.00 84.12 84 LEU A C 1
ATOM 615 O O . LEU A 1 84 ? -3.698 -12.939 -7.630 1.00 84.12 84 LEU A O 1
#